Protein AF-A0A529HPN8-F1 (afdb_monomer_lite)

Foldseek 3Di:
DDDPPPPPPPDWDQPVVLVVLLVVLVVQLVCLVPPVCVPPVPVSVVSVVVSLVSLVVSLVVLLVPPRTVDNVVSLVSNQPNPNDPDGSVVVSVLVVVLVVDPCNPDPVPRD

Secondary structure (DSSP, 8-state):
---------------HHHHHHHHHHHHHHHHIIIIITTT-HHHHHHHHHHHHHHHHHHHHHHHTT-SSS-HHHHHHTSSS-SS-SS-HHHHHHHHHHHHH-TTTT-TTT--

pLDDT: mean 87.03, std 14.33, range [44.53, 98.31]

Structure (mmCIF, N/CA/C/O backbone):
data_AF-A0A529HPN8-F1
#
_entry.id   AF-A0A529HPN8-F1
#
loop_
_atom_site.group_PDB
_atom_site.id
_atom_site.type_symbol
_atom_site.label_atom_id
_atom_site.label_alt_id
_atom_site.label_comp_id
_atom_site.label_asym_id
_atom_site.label_entity_id
_atom_site.label_seq_id
_atom_site.pdbx_PDB_ins_code
_atom_site.Cartn_x
_atom_site.Cartn_y
_atom_site.Cartn_z
_atom_site.occupancy
_atom_site.B_iso_or_equiv
_atom_site.auth_seq_id
_atom_site.auth_comp_id
_atom_site.auth_asym_id
_atom_site.auth_atom_id
_atom_site.pdbx_PDB_model_num
ATOM 1 N N . MET A 1 1 ? -23.076 12.132 44.181 1.00 44.53 1 MET A N 1
ATOM 2 C CA . MET A 1 1 ? -21.812 12.422 43.468 1.00 44.53 1 MET A CA 1
ATOM 3 C C . MET A 1 1 ? -21.982 12.032 42.007 1.00 44.53 1 MET A C 1
ATOM 5 O O . MET A 1 1 ? -21.733 10.896 41.633 1.00 44.53 1 MET A O 1
ATOM 9 N N . THR A 1 2 ? -22.515 12.941 41.196 1.00 49.94 2 THR A N 1
ATOM 10 C CA . THR A 1 2 ? -22.817 12.700 39.779 1.00 49.94 2 THR A CA 1
ATOM 11 C C . THR A 1 2 ? -21.567 13.034 38.971 1.00 49.94 2 THR A C 1
ATOM 13 O O . THR A 1 2 ? -21.231 14.201 38.789 1.00 49.94 2 THR A O 1
ATOM 16 N N . GLY A 1 3 ? -20.821 12.010 38.556 1.00 49.12 3 GLY A N 1
ATOM 17 C CA . GLY A 1 3 ? -19.632 12.186 37.728 1.00 49.12 3 GLY A CA 1
ATOM 18 C C . GLY A 1 3 ? -20.015 12.755 36.366 1.00 49.12 3 GLY A C 1
ATOM 19 O O . GLY A 1 3 ? -20.686 12.091 35.575 1.00 49.12 3 GLY A O 1
ATOM 20 N N . ILE A 1 4 ? -19.588 13.985 36.085 1.00 58.78 4 ILE A N 1
ATOM 21 C CA . ILE A 1 4 ? -19.664 14.585 34.754 1.00 58.78 4 ILE A CA 1
ATOM 22 C C . ILE A 1 4 ? -18.819 13.708 33.821 1.00 58.78 4 ILE A C 1
ATOM 24 O O . ILE A 1 4 ? -17.590 13.784 33.820 1.00 58.78 4 ILE A O 1
ATOM 28 N N . ARG A 1 5 ? -19.467 12.854 33.015 1.00 56.25 5 ARG A N 1
ATOM 29 C CA . ARG A 1 5 ? -18.820 12.226 31.858 1.00 56.25 5 ARG A CA 1
ATOM 30 C C . ARG A 1 5 ? -18.446 13.350 30.897 1.00 56.25 5 ARG A C 1
ATOM 32 O O . ARG A 1 5 ? -19.291 13.823 30.140 1.00 56.25 5 ARG A O 1
ATOM 39 N N . LYS A 1 6 ? -17.178 13.770 30.914 1.00 51.88 6 LYS A N 1
ATOM 40 C CA . LYS A 1 6 ? -16.600 14.566 29.829 1.00 51.88 6 LYS A CA 1
ATOM 41 C C . LYS A 1 6 ? -16.673 13.719 28.560 1.00 51.88 6 LYS A C 1
ATOM 43 O O . LYS A 1 6 ? -15.813 12.874 28.319 1.00 51.88 6 LYS A O 1
ATOM 48 N N . ARG A 1 7 ? -17.721 13.914 27.754 1.00 56.31 7 ARG A N 1
ATOM 49 C CA . ARG A 1 7 ? -17.697 13.497 26.352 1.00 56.31 7 ARG A CA 1
ATOM 50 C C . ARG A 1 7 ? -16.556 14.283 25.721 1.00 56.31 7 ARG A C 1
ATOM 52 O O . ARG A 1 7 ? -16.680 15.489 25.545 1.00 56.31 7 ARG A O 1
ATOM 59 N N . HIS A 1 8 ? -15.435 13.622 25.448 1.00 53.62 8 HIS A N 1
ATOM 60 C CA . HIS A 1 8 ? -14.437 14.200 24.564 1.00 53.62 8 HIS A CA 1
ATOM 61 C C . HIS A 1 8 ? -15.140 14.437 23.227 1.00 53.62 8 HIS A C 1
ATOM 63 O O . HIS A 1 8 ? -15.518 13.483 22.545 1.00 53.62 8 HIS A O 1
ATOM 69 N N . SER A 1 9 ? -15.382 15.705 22.893 1.00 54.16 9 SER A N 1
ATOM 70 C CA . SER A 1 9 ? -15.733 16.126 21.542 1.00 54.16 9 SER A CA 1
ATOM 71 C C . SER A 1 9 ? -14.506 15.867 20.684 1.00 54.16 9 SER A C 1
ATOM 73 O O . SER A 1 9 ? -13.636 16.717 20.513 1.00 54.16 9 SER A O 1
ATOM 75 N N . SER A 1 10 ? -14.367 14.630 20.242 1.00 59.47 10 SER A N 1
ATOM 76 C CA . SER A 1 10 ? -13.253 14.222 19.427 1.00 59.47 10 SER A CA 1
ATOM 77 C C . SER A 1 10 ? -13.573 14.695 18.014 1.00 59.47 10 SER A C 1
ATOM 79 O O . SER A 1 10 ? -14.265 14.010 17.259 1.00 59.47 10 SER A O 1
ATOM 81 N N . THR A 1 11 ? -13.125 15.902 17.671 1.00 58.78 11 THR A N 1
ATOM 82 C CA . THR A 1 11 ? -13.124 16.402 16.294 1.00 58.78 11 THR A CA 1
ATOM 83 C C . THR A 1 11 ? -12.603 15.277 15.393 1.00 58.78 11 THR A C 1
ATOM 85 O O . THR A 1 11 ? -11.584 14.668 15.735 1.00 58.78 11 THR A O 1
ATOM 88 N N . PRO A 1 12 ? -13.309 14.891 14.318 1.00 56.22 12 PRO A N 1
ATOM 89 C CA . PRO A 1 12 ? -12.790 13.905 13.385 1.00 56.22 12 PRO A CA 1
ATOM 90 C C . PRO A 1 12 ? -11.619 14.550 12.641 1.00 56.22 12 PRO A C 1
ATOM 92 O O . PRO A 1 12 ? -11.812 15.263 11.662 1.00 56.22 12 PRO A O 1
ATOM 95 N N . ALA A 1 13 ? -10.404 14.361 13.149 1.00 82.00 13 ALA A N 1
ATOM 96 C CA . ALA A 1 13 ? -9.205 14.703 12.409 1.00 82.00 13 ALA A CA 1
ATOM 97 C C . ALA A 1 13 ? -8.963 13.569 11.414 1.00 82.00 13 ALA A C 1
ATOM 99 O O . ALA A 1 13 ? -8.737 12.430 11.813 1.00 82.00 13 ALA A O 1
ATOM 100 N N . VAL A 1 14 ? -9.098 13.872 10.125 1.00 92.44 14 VAL A N 1
ATOM 101 C CA . VAL A 1 14 ? -8.599 12.992 9.068 1.00 92.44 14 VAL A CA 1
ATOM 102 C C . VAL A 1 14 ? -7.083 12.972 9.176 1.00 92.44 14 VAL A C 1
ATOM 104 O O . VAL A 1 14 ? -6.446 14.026 9.254 1.00 92.44 14 VAL A O 1
ATOM 107 N N . GLU A 1 15 ? -6.502 11.783 9.154 1.00 94.31 15 GLU A N 1
ATOM 108 C CA . GLU A 1 15 ? -5.054 11.629 9.171 1.00 94.31 15 GLU A CA 1
ATOM 109 C C . GLU A 1 15 ? -4.484 11.814 7.768 1.00 94.31 15 GLU A C 1
ATOM 111 O O . GLU A 1 15 ? -4.298 10.879 6.987 1.00 94.31 15 GLU A O 1
ATOM 116 N N . TRP A 1 16 ? -4.220 13.078 7.447 1.00 95.25 16 TRP A N 1
ATOM 117 C CA . TRP A 1 16 ? -3.658 13.501 6.170 1.00 95.25 16 TRP A CA 1
ATOM 118 C C . TRP A 1 16 ? -2.366 12.786 5.752 1.00 95.25 16 TRP A C 1
ATOM 120 O O . TRP A 1 16 ? -2.237 12.536 4.555 1.00 95.25 16 TRP A O 1
ATOM 130 N N . PRO A 1 17 ? -1.432 12.406 6.653 1.00 94.88 17 PRO A N 1
ATOM 131 C CA . PRO A 1 17 ? -0.263 11.625 6.251 1.00 94.88 17 PRO A CA 1
ATOM 132 C C . PRO A 1 17 ? -0.650 10.328 5.534 1.00 94.88 17 PRO A C 1
ATOM 134 O O . PRO A 1 17 ? -0.207 10.099 4.414 1.00 94.88 17 PRO A O 1
ATOM 137 N N . THR A 1 18 ? -1.552 9.534 6.110 1.00 95.69 18 THR A N 1
ATOM 138 C CA . THR A 1 18 ? -2.024 8.270 5.525 1.00 95.69 18 THR A CA 1
ATOM 139 C C . THR A 1 18 ? -2.756 8.497 4.202 1.00 95.69 18 THR A C 1
ATOM 141 O O . THR A 1 18 ? -2.562 7.743 3.246 1.00 95.69 18 THR A O 1
ATOM 144 N N . VAL A 1 19 ? -3.530 9.583 4.094 1.00 96.94 19 VAL A N 1
ATOM 145 C CA . VAL A 1 19 ? -4.161 9.993 2.827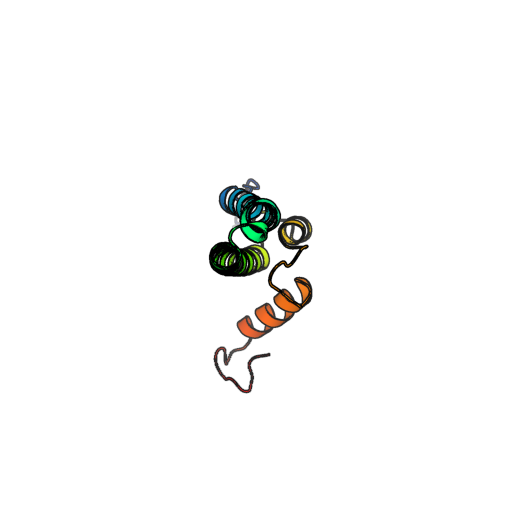 1.00 96.94 19 VAL A CA 1
ATOM 146 C C . VAL A 1 19 ? -3.103 10.272 1.756 1.00 96.94 19 VAL A C 1
ATOM 148 O O . VAL A 1 19 ? -3.166 9.701 0.667 1.00 96.94 19 VAL A O 1
ATOM 151 N N . PHE A 1 20 ? -2.109 11.111 2.055 1.00 97.81 20 PHE A N 1
ATOM 152 C CA . PHE A 1 20 ? -1.069 11.475 1.094 1.00 97.81 20 PHE A CA 1
ATOM 153 C C . PHE A 1 20 ? -0.166 10.300 0.729 1.00 97.81 20 PHE A C 1
ATOM 155 O O . PHE A 1 20 ? 0.138 10.136 -0.451 1.00 97.81 20 PHE A O 1
ATOM 162 N N . LEU A 1 21 ? 0.219 9.457 1.692 1.00 97.50 21 LEU A N 1
ATOM 163 C CA . LEU A 1 21 ? 1.001 8.253 1.411 1.00 97.50 21 LEU A CA 1
ATOM 164 C C . LEU A 1 21 ? 0.222 7.282 0.522 1.00 97.50 21 LEU A C 1
ATOM 166 O O . LEU A 1 21 ? 0.815 6.691 -0.376 1.00 97.50 21 LEU A O 1
ATOM 170 N N . THR A 1 22 ? -1.093 7.151 0.713 1.00 97.06 22 THR A N 1
ATOM 171 C CA . THR A 1 22 ? -1.920 6.299 -0.152 1.00 97.06 22 THR A CA 1
ATOM 172 C C . THR A 1 22 ? -1.964 6.833 -1.581 1.00 97.06 22 THR A C 1
ATOM 174 O O . THR A 1 22 ? -1.707 6.089 -2.528 1.00 97.06 22 THR A O 1
ATOM 177 N N . LEU A 1 23 ? -2.231 8.133 -1.752 1.00 97.69 23 LEU A N 1
ATOM 178 C CA . LEU A 1 23 ? -2.235 8.768 -3.073 1.00 97.69 23 LEU A CA 1
ATOM 179 C C . LEU A 1 23 ? -0.868 8.656 -3.756 1.00 97.69 23 LEU A C 1
ATOM 181 O O . LEU A 1 23 ? -0.793 8.320 -4.937 1.00 97.69 23 LEU A O 1
ATOM 185 N N . PHE A 1 24 ? 0.210 8.888 -3.006 1.00 98.31 24 PHE A N 1
ATOM 186 C CA . PHE A 1 24 ? 1.574 8.715 -3.488 1.00 98.31 24 PHE A CA 1
ATOM 187 C C . PHE A 1 24 ? 1.849 7.266 -3.898 1.00 98.31 24 PHE A C 1
ATOM 189 O O . PHE A 1 24 ? 2.399 7.047 -4.969 1.00 98.31 24 PHE A O 1
ATOM 196 N N . CYS A 1 25 ? 1.438 6.279 -3.100 1.00 97.94 25 CYS A N 1
ATOM 197 C CA . CYS A 1 25 ? 1.648 4.861 -3.385 1.00 97.94 25 CYS A CA 1
ATOM 198 C C . CYS A 1 25 ? 0.994 4.444 -4.712 1.00 97.94 25 CYS A C 1
ATOM 200 O O . CYS A 1 25 ? 1.675 3.911 -5.589 1.00 97.94 25 CYS A O 1
ATOM 202 N N . TYR A 1 26 ? -0.292 4.757 -4.910 1.00 97.88 26 TYR A N 1
ATOM 203 C CA . TYR A 1 26 ? -0.988 4.445 -6.166 1.00 97.88 26 TYR A CA 1
ATOM 204 C C . TYR A 1 26 ? -0.458 5.260 -7.349 1.00 97.88 26 TYR A C 1
ATOM 206 O O . TYR A 1 26 ? -0.312 4.725 -8.448 1.00 97.88 26 TYR A O 1
ATOM 214 N N . GLY A 1 27 ? -0.139 6.540 -7.136 1.00 98.06 27 GLY A N 1
ATOM 215 C CA . GLY A 1 27 ? 0.446 7.394 -8.167 1.00 98.06 27 GLY A CA 1
ATOM 216 C C . GLY A 1 27 ? 1.817 6.895 -8.623 1.00 98.06 27 GLY A C 1
ATOM 217 O O . GLY A 1 27 ? 2.064 6.784 -9.822 1.00 98.06 27 GLY A O 1
ATOM 218 N N . ALA A 1 28 ? 2.684 6.530 -7.677 1.00 98.12 28 ALA A N 1
ATOM 219 C CA . ALA A 1 28 ? 3.990 5.946 -7.946 1.00 98.12 28 ALA A CA 1
ATOM 220 C C . ALA A 1 28 ? 3.853 4.598 -8.658 1.00 98.12 28 ALA A C 1
ATOM 222 O O . ALA A 1 28 ? 4.549 4.369 -9.639 1.00 98.12 28 ALA A O 1
ATOM 223 N N . TRP A 1 29 ? 2.917 3.741 -8.238 1.00 98.00 29 TRP A N 1
ATOM 224 C CA . TRP A 1 29 ? 2.646 2.473 -8.915 1.00 98.00 29 TRP A CA 1
ATOM 225 C C . TRP A 1 29 ? 2.266 2.667 -10.389 1.00 98.00 29 TRP A C 1
ATOM 227 O O . TRP A 1 29 ? 2.884 2.062 -11.268 1.00 98.00 29 TRP A O 1
ATOM 237 N N . LEU A 1 30 ? 1.303 3.554 -10.669 1.00 98.00 30 LEU A N 1
ATOM 238 C CA . LEU A 1 30 ? 0.888 3.879 -12.036 1.00 98.00 30 LEU A CA 1
ATOM 239 C C . LEU A 1 30 ? 2.053 4.469 -12.840 1.00 98.00 30 LEU A C 1
ATOM 241 O O . LEU A 1 30 ? 2.324 4.021 -13.952 1.00 98.00 30 LEU A O 1
ATOM 245 N N . ALA A 1 31 ? 2.780 5.437 -12.278 1.00 98.31 31 ALA A N 1
ATOM 246 C CA . ALA A 1 31 ? 3.917 6.062 -12.946 1.00 98.31 31 ALA A CA 1
ATOM 247 C C . ALA A 1 31 ? 5.030 5.049 -13.253 1.00 98.31 31 ALA A C 1
ATOM 249 O O . ALA A 1 31 ? 5.555 5.029 -14.363 1.00 98.31 31 ALA A O 1
ATOM 250 N N . THR A 1 32 ? 5.366 4.165 -12.313 1.00 98.25 32 THR A N 1
ATOM 251 C CA . THR A 1 32 ? 6.359 3.110 -12.532 1.00 98.25 32 THR A CA 1
ATOM 252 C C . THR A 1 32 ? 5.901 2.135 -13.617 1.00 98.25 32 THR A C 1
ATOM 254 O O . THR A 1 32 ? 6.686 1.819 -14.510 1.00 98.25 32 THR A O 1
ATOM 257 N N . GLY A 1 33 ? 4.638 1.701 -13.593 1.00 97.12 33 GLY A N 1
ATOM 258 C CA . GLY A 1 33 ? 4.087 0.776 -14.586 1.00 97.12 33 GLY A CA 1
ATOM 259 C C . GLY A 1 33 ? 3.994 1.359 -15.999 1.00 97.12 33 GLY A C 1
ATOM 260 O O . GLY A 1 33 ? 4.296 0.666 -16.964 1.00 97.12 33 GLY A O 1
ATOM 261 N N . PHE A 1 34 ? 3.618 2.631 -16.143 1.00 98.12 34 PHE A N 1
ATOM 262 C CA . PHE A 1 34 ? 3.429 3.243 -17.463 1.00 98.12 34 PHE A CA 1
ATOM 263 C C . PHE A 1 34 ? 4.676 3.933 -18.016 1.00 98.12 34 PHE A C 1
ATOM 265 O O . PHE A 1 34 ? 4.889 3.911 -19.225 1.00 98.12 34 PHE A O 1
ATOM 272 N N . LEU A 1 35 ? 5.492 4.554 -17.162 1.00 98.06 35 LEU A N 1
ATOM 273 C CA . LEU A 1 35 ? 6.619 5.382 -17.603 1.00 98.06 35 LEU A CA 1
ATOM 274 C C . LEU A 1 35 ? 7.956 4.649 -17.501 1.00 98.06 35 LEU A C 1
ATOM 276 O O . LEU A 1 35 ? 8.819 4.830 -18.356 1.00 98.06 35 LEU A O 1
ATOM 280 N N . LEU A 1 36 ? 8.145 3.835 -16.457 1.00 97.62 36 LEU A N 1
ATOM 281 C CA . LEU A 1 36 ? 9.446 3.229 -16.167 1.00 97.62 36 LEU A CA 1
ATOM 282 C C . LEU A 1 36 ? 9.570 1.811 -16.731 1.00 97.62 36 LEU A C 1
ATOM 284 O O . LEU A 1 36 ? 10.600 1.475 -17.309 1.00 97.62 36 LEU A O 1
ATOM 288 N N . TRP A 1 37 ? 8.519 0.998 -16.606 1.00 97.88 37 TRP A N 1
ATOM 289 C CA . TRP A 1 37 ? 8.508 -0.400 -17.046 1.00 97.88 37 TRP A CA 1
ATOM 290 C C . TRP A 1 37 ? 8.887 -0.616 -18.522 1.00 97.88 37 TRP A C 1
ATOM 292 O O . TRP A 1 37 ? 9.706 -1.503 -18.768 1.00 97.88 37 TRP A O 1
ATOM 302 N N . PRO A 1 38 ? 8.383 0.167 -19.506 1.00 98.00 38 PRO A N 1
ATOM 303 C CA . PRO A 1 38 ? 8.667 -0.106 -20.919 1.00 98.00 38 PRO A CA 1
ATOM 304 C C . PRO A 1 38 ? 10.147 0.034 -21.290 1.00 98.00 38 PRO A C 1
ATOM 306 O O . PRO A 1 38 ? 10.629 -0.673 -22.172 1.00 98.00 38 PRO A O 1
ATOM 309 N N . SER A 1 39 ? 10.861 0.940 -20.617 1.00 98.19 39 SER A N 1
ATOM 310 C CA . SER A 1 39 ? 12.234 1.319 -20.972 1.00 98.19 39 SER A CA 1
ATOM 311 C C . SER A 1 39 ? 13.279 0.791 -19.986 1.00 98.19 39 SER A C 1
ATOM 313 O O . SER A 1 39 ? 14.414 0.529 -20.373 1.00 98.19 39 SER A O 1
ATOM 315 N N . TYR A 1 40 ? 12.915 0.629 -18.711 1.00 98.00 40 TYR A N 1
ATOM 316 C CA . TYR A 1 40 ? 13.835 0.289 -17.623 1.00 98.00 40 TYR A CA 1
ATOM 317 C C . TYR A 1 40 ? 13.243 -0.789 -16.699 1.00 98.00 40 TYR A C 1
ATOM 319 O O . TYR A 1 40 ? 13.025 -0.535 -15.511 1.00 98.00 40 TYR A O 1
ATOM 327 N N . PRO A 1 41 ? 13.003 -2.014 -17.199 1.00 97.31 41 PRO A N 1
ATOM 328 C CA . PRO A 1 41 ? 12.269 -3.040 -16.459 1.00 97.31 41 PRO A CA 1
ATOM 329 C C . PRO A 1 41 ? 12.953 -3.459 -15.150 1.00 97.31 41 PRO A C 1
ATOM 331 O O . PRO A 1 41 ? 12.276 -3.655 -14.147 1.00 97.31 41 PRO A O 1
ATOM 334 N N . LEU A 1 42 ? 14.290 -3.532 -15.104 1.00 98.19 42 LEU A N 1
ATOM 335 C CA . LEU A 1 42 ? 15.006 -3.884 -13.868 1.00 98.19 42 LEU A CA 1
ATOM 336 C C . LEU A 1 42 ? 14.854 -2.812 -12.782 1.00 98.19 42 LEU A C 1
ATOM 338 O O . LEU A 1 42 ? 14.609 -3.134 -11.622 1.00 98.19 42 LEU A O 1
ATOM 342 N N . LEU A 1 43 ? 14.955 -1.534 -13.155 1.00 98.19 43 LEU A N 1
ATOM 343 C CA . LEU A 1 43 ? 14.749 -0.432 -12.217 1.00 98.19 43 LEU A CA 1
ATOM 344 C C . LEU A 1 43 ? 13.280 -0.347 -11.784 1.00 98.19 43 LEU A C 1
ATOM 346 O O . LEU A 1 43 ? 12.994 -0.126 -10.609 1.00 98.19 43 LEU A O 1
ATOM 350 N N . ALA A 1 44 ? 12.353 -0.580 -12.718 1.00 98.00 44 ALA A N 1
ATOM 351 C CA . ALA A 1 44 ? 10.930 -0.657 -12.427 1.00 98.00 44 ALA A CA 1
ATOM 352 C C . ALA A 1 44 ? 10.612 -1.779 -11.433 1.00 98.00 44 ALA A C 1
ATOM 354 O O . ALA A 1 44 ? 9.851 -1.541 -10.504 1.00 98.00 44 ALA A O 1
ATOM 355 N N . LEU A 1 45 ? 11.235 -2.957 -11.551 1.00 97.81 45 LEU A N 1
ATOM 356 C CA . LEU A 1 45 ? 11.065 -4.047 -10.584 1.00 97.81 45 LEU A CA 1
ATOM 357 C C . LEU A 1 45 ? 11.490 -3.645 -9.167 1.00 97.81 45 LEU A C 1
ATOM 359 O O . LEU A 1 45 ? 10.749 -3.896 -8.219 1.00 97.81 45 LEU A O 1
ATOM 363 N N . VAL A 1 46 ? 12.643 -2.987 -9.014 1.00 98.31 46 VAL A N 1
ATOM 364 C CA . VAL A 1 46 ? 13.109 -2.505 -7.701 1.00 98.31 46 VAL A CA 1
ATOM 365 C C . VAL A 1 46 ? 12.139 -1.472 -7.123 1.00 98.31 46 VAL A C 1
ATOM 367 O O . VAL A 1 46 ? 11.754 -1.569 -5.959 1.00 98.31 46 VAL A O 1
ATOM 370 N N . ALA A 1 47 ? 11.696 -0.510 -7.936 1.00 98.19 47 ALA A N 1
ATOM 371 C CA . ALA A 1 47 ? 10.725 0.494 -7.509 1.00 98.19 47 ALA A CA 1
ATOM 372 C C . ALA A 1 47 ? 9.382 -0.141 -7.108 1.00 98.19 47 ALA A C 1
ATOM 374 O O . ALA A 1 47 ? 8.842 0.183 -6.052 1.00 98.19 47 ALA A O 1
ATOM 375 N N . LEU A 1 48 ? 8.873 -1.089 -7.903 1.00 97.50 48 LEU A N 1
ATOM 376 C CA . LEU A 1 48 ? 7.643 -1.822 -7.606 1.00 97.50 48 LEU A CA 1
ATOM 377 C C . LEU A 1 48 ? 7.757 -2.606 -6.296 1.00 97.50 48 LEU A C 1
ATOM 379 O O . LEU A 1 48 ? 6.818 -2.572 -5.511 1.00 97.50 48 LEU A O 1
ATOM 383 N N . ALA A 1 49 ? 8.894 -3.245 -6.008 1.00 97.12 49 ALA A N 1
ATOM 384 C CA . ALA A 1 49 ? 9.096 -3.949 -4.740 1.00 97.12 49 ALA A CA 1
ATOM 385 C C . ALA A 1 49 ? 8.965 -3.010 -3.524 1.00 97.12 49 ALA A C 1
ATOM 387 O O . ALA A 1 49 ? 8.289 -3.347 -2.551 1.00 97.12 49 ALA A O 1
ATOM 388 N N . LEU A 1 50 ? 9.544 -1.807 -3.597 1.00 98.06 50 LEU A N 1
ATOM 389 C CA . LEU A 1 50 ? 9.415 -0.796 -2.540 1.00 98.06 50 LEU A CA 1
ATOM 390 C C . LEU A 1 50 ? 7.980 -0.264 -2.421 1.00 98.06 50 LEU A C 1
ATOM 392 O O . LEU A 1 50 ? 7.471 -0.095 -1.314 1.00 98.06 50 LEU A O 1
ATOM 396 N N . ILE A 1 51 ? 7.312 -0.031 -3.553 1.00 98.00 51 ILE A N 1
ATOM 397 C CA . ILE A 1 51 ? 5.911 0.404 -3.595 1.00 98.00 51 ILE A CA 1
ATOM 398 C C . ILE A 1 51 ? 4.998 -0.656 -2.971 1.00 98.00 51 ILE A C 1
ATOM 400 O O . ILE A 1 51 ? 4.108 -0.308 -2.202 1.00 98.00 51 ILE A O 1
ATOM 404 N N . LEU A 1 52 ? 5.236 -1.941 -3.247 1.00 96.44 52 LEU A N 1
ATOM 405 C CA . LEU A 1 52 ? 4.496 -3.048 -2.644 1.00 96.44 52 LEU A CA 1
ATOM 406 C C . LEU A 1 52 ? 4.729 -3.146 -1.135 1.00 96.44 52 LEU A C 1
ATOM 408 O O . LEU A 1 52 ? 3.775 -3.347 -0.386 1.00 96.44 52 LEU A O 1
ATOM 412 N N . ALA A 1 53 ? 5.967 -2.954 -0.673 1.00 96.44 53 ALA A N 1
ATOM 413 C CA . ALA A 1 53 ? 6.262 -2.893 0.756 1.00 96.44 53 ALA A CA 1
ATOM 414 C C . ALA A 1 53 ? 5.498 -1.741 1.434 1.00 96.44 53 ALA A C 1
ATOM 416 O O . ALA A 1 53 ? 4.849 -1.949 2.457 1.00 96.44 53 ALA A O 1
ATOM 417 N N . LEU A 1 54 ? 5.492 -0.551 0.822 1.00 96.75 54 LEU A N 1
ATOM 418 C CA . LEU A 1 54 ? 4.700 0.586 1.295 1.00 96.75 54 LEU A CA 1
ATOM 419 C C . LEU A 1 54 ? 3.193 0.276 1.297 1.00 96.75 54 LEU A C 1
ATOM 421 O O . LEU A 1 54 ? 2.501 0.604 2.259 1.00 96.75 54 LEU A O 1
ATOM 425 N N . GLN A 1 55 ? 2.685 -0.370 0.247 1.00 96.25 55 GLN A N 1
ATOM 426 C CA . GLN A 1 55 ? 1.276 -0.745 0.134 1.00 96.25 55 GLN A CA 1
ATOM 427 C C . GLN A 1 55 ? 0.867 -1.734 1.235 1.00 96.25 55 GLN A C 1
ATOM 429 O O . GLN A 1 55 ? -0.198 -1.572 1.826 1.00 96.25 55 GLN A O 1
ATOM 434 N N . SER A 1 56 ? 1.733 -2.692 1.578 1.00 93.75 56 SER A N 1
ATOM 435 C CA . SER A 1 56 ? 1.537 -3.608 2.710 1.00 93.75 56 SER A CA 1
ATOM 436 C C . SER A 1 56 ? 1.477 -2.867 4.053 1.00 93.75 56 SER A C 1
ATOM 438 O O . SER A 1 56 ? 0.574 -3.109 4.858 1.00 93.75 56 SER A O 1
ATOM 440 N N . SER A 1 57 ? 2.370 -1.897 4.275 1.00 94.94 57 SER A N 1
ATOM 441 C CA . SER A 1 57 ? 2.335 -1.050 5.476 1.00 94.94 57 SER A CA 1
ATOM 442 C C . SER A 1 57 ? 1.051 -0.222 5.564 1.00 94.94 57 SER A C 1
ATOM 444 O O . SER A 1 57 ? 0.440 -0.145 6.625 1.00 94.94 57 SER A O 1
ATOM 446 N N . LEU A 1 58 ? 0.586 0.348 4.447 1.00 95.75 58 LEU A N 1
ATOM 447 C CA . LEU A 1 58 ? -0.680 1.087 4.399 1.00 95.75 58 LEU A CA 1
ATOM 448 C C . LEU A 1 58 ? -1.891 0.184 4.663 1.00 95.75 58 LEU A C 1
ATOM 450 O O . LEU A 1 58 ? -2.845 0.616 5.304 1.00 95.75 58 LEU A O 1
ATOM 454 N N . MET A 1 59 ? -1.862 -1.077 4.220 1.00 94.62 59 MET A N 1
ATOM 455 C CA . MET A 1 59 ? -2.908 -2.047 4.560 1.00 94.62 59 MET A CA 1
ATOM 456 C C . MET A 1 59 ? -2.950 -2.342 6.061 1.00 94.62 59 MET A C 1
ATOM 458 O O . MET A 1 59 ? -4.046 -2.431 6.613 1.00 94.62 59 MET A O 1
ATOM 462 N N . HIS A 1 60 ? -1.795 -2.453 6.723 1.00 93.44 60 HIS A N 1
ATOM 463 C CA . HIS A 1 60 ? -1.713 -2.556 8.185 1.00 93.44 60 HIS A CA 1
ATOM 464 C C . HIS A 1 60 ? -2.284 -1.314 8.877 1.00 93.44 60 HIS A C 1
ATOM 466 O O . HIS A 1 60 ? -3.122 -1.419 9.768 1.00 93.44 60 HIS A O 1
ATOM 472 N N . GLU A 1 61 ? -1.899 -0.128 8.420 1.00 95.06 61 GLU A N 1
ATOM 473 C CA . GLU A 1 61 ? -2.386 1.136 8.973 1.00 95.06 61 GLU A CA 1
ATOM 474 C C . GLU A 1 61 ? -3.921 1.249 8.851 1.00 95.06 61 GLU A C 1
ATOM 476 O O . GLU A 1 61 ? -4.637 1.543 9.810 1.00 95.06 61 GLU A O 1
ATOM 481 N N . VAL A 1 62 ? -4.468 0.923 7.676 1.00 95.06 62 VAL A N 1
ATOM 482 C CA . VAL A 1 62 ? -5.917 0.928 7.425 1.00 95.06 62 VAL A CA 1
ATOM 483 C C . VAL A 1 62 ? -6.644 -0.148 8.230 1.00 95.06 62 VAL A C 1
ATOM 485 O O . VAL A 1 62 ? -7.775 0.068 8.686 1.00 95.06 62 VAL A O 1
ATOM 488 N N . LEU A 1 63 ? -6.006 -1.298 8.456 1.00 93.50 63 LEU A N 1
ATOM 489 C CA . LEU A 1 63 ? -6.531 -2.347 9.323 1.00 93.50 63 LEU A CA 1
ATOM 490 C C . LEU A 1 63 ? -6.785 -1.826 10.740 1.00 93.50 63 LEU A C 1
ATOM 492 O O . LEU A 1 63 ? -7.830 -2.158 11.311 1.00 93.50 63 LEU A O 1
ATOM 496 N N . HIS A 1 64 ? -5.897 -0.974 11.258 1.00 92.56 64 HIS A N 1
ATOM 497 C CA . HIS A 1 64 ? -6.025 -0.336 12.571 1.00 92.56 64 HIS A CA 1
ATOM 498 C C . HIS A 1 64 ? -7.072 0.786 12.629 1.00 92.56 64 HIS A C 1
ATOM 500 O O . HIS A 1 64 ? -7.393 1.273 13.711 1.00 92.56 64 HIS A O 1
ATOM 506 N N . GLY A 1 65 ? -7.701 1.129 11.502 1.00 93.06 65 GLY A N 1
ATOM 507 C CA . GLY A 1 65 ? -8.818 2.069 11.473 1.00 93.06 65 GLY A CA 1
ATOM 508 C C . GLY A 1 65 ? -8.429 3.495 11.097 1.00 93.06 65 GLY A C 1
ATOM 509 O O . GLY A 1 65 ? -9.183 4.412 11.405 1.00 93.06 65 GLY A O 1
ATOM 510 N N . HIS A 1 66 ? -7.326 3.678 10.378 1.00 95.12 66 HIS A N 1
ATOM 511 C CA . HIS A 1 66 ? -6.918 4.952 9.780 1.00 95.12 66 HIS A CA 1
ATOM 512 C C . HIS A 1 66 ? -7.348 5.033 8.301 1.00 95.12 66 HIS A C 1
ATOM 514 O O . HIS A 1 66 ? -7.577 3.990 7.685 1.00 95.12 66 HIS A O 1
ATOM 520 N N . PRO A 1 67 ? -7.491 6.227 7.686 1.00 96.12 67 PRO A N 1
ATOM 521 C CA . PRO A 1 67 ? -7.248 7.568 8.235 1.00 96.12 67 PRO A CA 1
ATOM 522 C C . PRO A 1 67 ? -8.469 8.234 8.889 1.00 96.12 67 PRO A C 1
ATOM 524 O O . PRO A 1 67 ? -8.387 9.383 9.326 1.00 96.12 67 PRO A O 1
ATOM 527 N N . THR A 1 68 ? -9.631 7.579 8.883 1.00 95.19 68 THR A N 1
ATOM 528 C CA . THR A 1 68 ? -10.894 8.134 9.392 1.00 95.19 68 THR A CA 1
ATOM 529 C C . THR A 1 68 ? -11.552 7.195 10.397 1.00 95.19 68 THR A C 1
ATOM 531 O O . THR A 1 68 ? -11.230 6.022 10.476 1.00 95.19 68 THR A O 1
ATOM 534 N N . ARG A 1 69 ? -12.576 7.647 11.125 1.00 91.62 69 ARG A N 1
ATOM 535 C CA . ARG A 1 69 ? -13.344 6.752 12.016 1.00 91.62 69 ARG A CA 1
ATOM 536 C C . ARG A 1 69 ? -14.249 5.755 11.295 1.00 91.62 69 ARG A C 1
ATOM 538 O O . ARG A 1 69 ? -14.806 4.869 11.938 1.00 91.62 69 ARG A O 1
ATOM 545 N N . ASN A 1 70 ? -14.474 5.935 9.995 1.00 93.88 70 ASN A N 1
ATOM 546 C CA . ASN A 1 70 ? -15.375 5.088 9.233 1.00 93.88 70 ASN A CA 1
ATOM 547 C C . ASN A 1 70 ? -14.578 3.983 8.536 1.00 93.88 70 ASN A C 1
ATOM 549 O O . ASN A 1 70 ? -13.895 4.228 7.543 1.00 93.88 70 ASN A O 1
ATOM 553 N N . ALA A 1 71 ? -14.730 2.753 9.025 1.00 92.44 71 ALA A N 1
ATOM 554 C CA . ALA A 1 71 ? -14.037 1.589 8.485 1.00 92.44 71 ALA A CA 1
ATOM 555 C C . ALA A 1 71 ? -14.296 1.356 6.985 1.00 92.44 71 ALA A C 1
ATOM 557 O O . ALA A 1 71 ? -13.387 0.918 6.289 1.00 92.44 71 ALA A O 1
ATOM 558 N N . ASN A 1 72 ? -15.488 1.690 6.472 1.00 94.31 72 ASN A N 1
ATOM 559 C CA . ASN A 1 72 ? -15.800 1.539 5.047 1.00 94.31 72 ASN A CA 1
ATOM 560 C C . ASN A 1 72 ? -15.063 2.575 4.189 1.00 94.31 72 ASN A C 1
ATOM 562 O O . ASN A 1 72 ? -14.619 2.256 3.091 1.00 94.31 72 ASN A O 1
ATOM 566 N N . ILE A 1 73 ? -14.923 3.810 4.690 1.00 94.75 73 ILE A N 1
ATOM 567 C CA . ILE A 1 73 ? -14.143 4.849 4.004 1.00 94.75 73 ILE A CA 1
ATOM 568 C C . ILE A 1 73 ? -12.673 4.444 3.990 1.00 94.75 73 ILE A C 1
ATOM 570 O O . ILE A 1 73 ? -12.041 4.510 2.946 1.00 94.75 73 ILE A O 1
ATOM 574 N N . ASN A 1 74 ? -12.148 3.977 5.121 1.00 95.50 74 ASN A N 1
ATOM 575 C CA . ASN A 1 74 ? -10.763 3.531 5.226 1.00 95.50 74 ASN A CA 1
ATOM 576 C C . ASN A 1 74 ? -10.469 2.3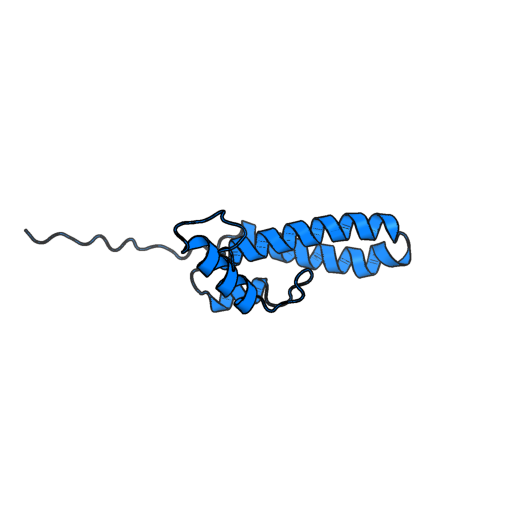53 4.293 1.00 95.50 74 ASN A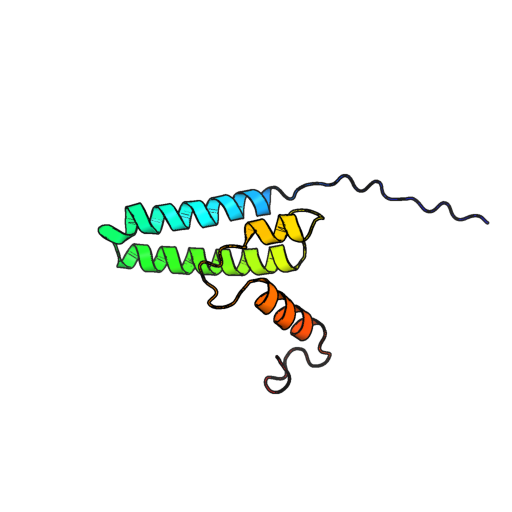 C 1
ATOM 578 O O . ASN A 1 74 ? -9.475 2.367 3.582 1.00 95.50 74 ASN A O 1
ATOM 582 N N . GLU A 1 75 ? -11.359 1.361 4.233 1.00 94.56 75 GLU A N 1
ATOM 583 C CA . GLU A 1 75 ? -11.219 0.219 3.326 1.00 94.56 75 GLU A CA 1
ATOM 584 C C . GLU A 1 75 ? -11.145 0.651 1.851 1.00 94.56 75 GLU A C 1
ATOM 586 O O . GLU A 1 75 ? -10.395 0.055 1.079 1.00 94.56 75 GLU A O 1
ATOM 591 N N . ALA A 1 76 ? -11.839 1.726 1.460 1.00 94.19 76 ALA A N 1
ATOM 592 C CA . ALA A 1 76 ? -11.755 2.260 0.101 1.00 94.19 76 ALA A CA 1
ATOM 593 C C . ALA A 1 76 ? -10.333 2.722 -0.279 1.00 94.19 76 ALA A C 1
ATOM 595 O O . ALA A 1 76 ? -9.985 2.670 -1.457 1.00 94.19 76 ALA A O 1
ATOM 596 N N . PHE A 1 77 ? -9.492 3.105 0.692 1.00 94.38 77 PHE A N 1
ATOM 597 C CA . PHE A 1 77 ? -8.088 3.460 0.447 1.00 94.38 77 PHE A CA 1
ATOM 598 C C . PHE A 1 77 ? -7.221 2.260 0.048 1.00 94.38 77 PHE A C 1
ATOM 600 O O . PHE A 1 77 ? -6.146 2.467 -0.492 1.00 94.38 77 PHE A O 1
ATOM 607 N N . VAL A 1 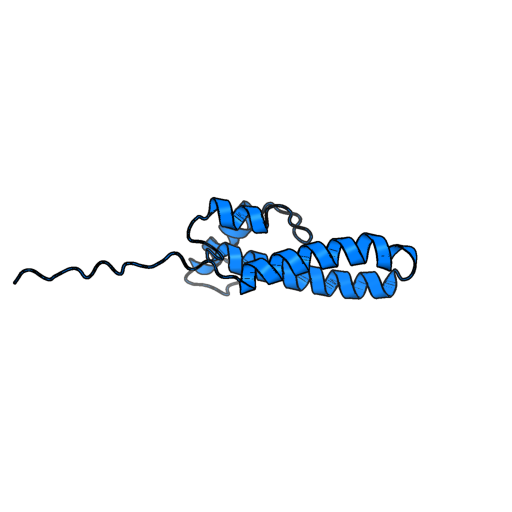78 ? -7.650 1.018 0.298 1.00 93.44 78 VAL A N 1
ATOM 608 C CA . VAL A 1 78 ? -6.847 -0.198 0.042 1.00 93.44 78 VAL A CA 1
ATOM 609 C C . VAL A 1 78 ? -7.625 -1.281 -0.708 1.00 93.44 78 VAL A C 1
ATOM 611 O O . VAL A 1 78 ? -7.198 -2.433 -0.773 1.00 93.44 78 VAL A O 1
ATOM 614 N N . ILE A 1 79 ? -8.771 -0.921 -1.294 1.00 87.94 79 ILE A N 1
ATOM 615 C CA . ILE A 1 79 ? -9.659 -1.855 -2.000 1.00 87.94 79 ILE A CA 1
ATOM 616 C C . ILE A 1 79 ? -9.002 -2.490 -3.228 1.00 87.94 79 ILE A C 1
ATOM 618 O O . ILE A 1 79 ? -9.392 -3.584 -3.632 1.00 87.94 79 ILE A O 1
ATOM 622 N N . LEU A 1 80 ? -8.007 -1.815 -3.808 1.00 89.38 80 LEU A N 1
ATOM 623 C CA . LEU A 1 80 ? -7.161 -2.346 -4.867 1.00 89.38 80 LEU A CA 1
ATOM 624 C C . LEU A 1 80 ? -5.841 -2.839 -4.251 1.00 89.38 80 LEU A C 1
ATOM 626 O O . LEU A 1 80 ? -4.898 -2.047 -4.137 1.00 89.38 80 LEU A O 1
ATOM 630 N N . PRO A 1 81 ? -5.754 -4.114 -3.827 1.00 83.62 81 PRO A N 1
ATOM 631 C CA . PRO A 1 81 ? -4.526 -4.678 -3.296 1.00 83.62 81 PRO A CA 1
ATOM 632 C C . PRO A 1 81 ? -3.552 -4.952 -4.440 1.00 83.62 81 PRO A C 1
ATOM 634 O O . PRO A 1 81 ? -3.637 -5.972 -5.114 1.00 83.62 81 PRO A O 1
ATOM 637 N N . ILE A 1 82 ? -2.612 -4.036 -4.665 1.00 87.56 82 ILE A N 1
ATOM 638 C CA . ILE A 1 82 ? -1.608 -4.201 -5.725 1.00 87.56 82 ILE A CA 1
ATOM 639 C C . ILE A 1 82 ? -0.664 -5.374 -5.399 1.00 87.56 82 ILE A C 1
ATOM 641 O O . ILE A 1 82 ? -0.223 -6.073 -6.308 1.00 87.56 82 ILE A O 1
ATOM 645 N N . GLY A 1 83 ? -0.358 -5.598 -4.114 1.00 78.81 83 GLY A N 1
ATOM 646 C CA . GLY A 1 83 ? 0.563 -6.648 -3.663 1.00 78.81 83 GLY A CA 1
ATOM 647 C C . GLY A 1 83 ? -0.079 -7.898 -3.076 1.00 78.81 83 GLY A C 1
ATOM 648 O O . GLY A 1 83 ? 0.611 -8.899 -2.899 1.00 78.81 83 GLY A O 1
ATOM 649 N N . LEU A 1 84 ? -1.372 -7.860 -2.745 1.00 72.56 84 LEU A N 1
ATOM 650 C CA . LEU A 1 84 ? -2.048 -8.983 -2.102 1.00 72.56 84 LEU A CA 1
ATOM 651 C C . LEU A 1 84 ? -2.866 -9.787 -3.109 1.00 72.56 84 LEU A C 1
ATOM 653 O O . LEU A 1 84 ? -3.732 -9.260 -3.798 1.00 72.56 84 LEU A O 1
ATOM 657 N N . VAL A 1 85 ? -2.650 -11.101 -3.106 1.00 79.06 85 VAL A N 1
ATOM 658 C CA . VAL A 1 85 ? -3.494 -12.050 -3.847 1.00 79.06 85 VAL A CA 1
ATOM 659 C C . VAL A 1 85 ? -4.889 -12.153 -3.210 1.00 79.06 85 VAL A C 1
ATOM 661 O O . VAL A 1 85 ? -5.869 -12.444 -3.894 1.00 79.06 85 VAL A O 1
ATOM 664 N N . TRP A 1 86 ? -5.003 -11.889 -1.901 1.00 81.31 86 TRP A N 1
ATOM 665 C CA . TRP A 1 86 ? -6.247 -12.033 -1.142 1.00 81.31 86 TRP A CA 1
ATOM 666 C C . TRP A 1 86 ? -6.974 -10.703 -0.892 1.00 81.31 86 TRP A C 1
ATOM 668 O O . TRP A 1 86 ? -6.326 -9.677 -0.681 1.00 81.31 86 TRP A O 1
ATOM 678 N N . PRO A 1 87 ? -8.322 -10.705 -0.815 1.00 87.94 87 PRO A N 1
ATOM 679 C CA . PRO A 1 87 ? -9.092 -9.509 -0.476 1.00 87.94 87 PRO A CA 1
ATOM 680 C C . PRO A 1 87 ? -8.696 -8.920 0.885 1.00 87.94 87 PRO A C 1
ATOM 682 O O . PRO A 1 87 ? -8.507 -9.665 1.851 1.00 87.94 87 PRO A O 1
ATOM 685 N N . PHE A 1 88 ? -8.685 -7.586 1.000 1.00 90.00 88 PHE A N 1
ATOM 686 C CA . PHE A 1 88 ? -8.330 -6.872 2.237 1.00 90.00 88 PHE A CA 1
ATOM 687 C C . PHE A 1 88 ? -9.083 -7.389 3.472 1.00 90.00 88 PHE A C 1
ATOM 689 O O . PHE A 1 88 ? -8.488 -7.588 4.527 1.00 90.00 88 PHE A O 1
ATOM 696 N N . ARG A 1 89 ? -10.382 -7.693 3.352 1.00 91.62 89 ARG A N 1
ATOM 697 C CA . ARG A 1 89 ? -11.173 -8.233 4.474 1.00 91.62 89 ARG A CA 1
ATOM 698 C C . ARG A 1 89 ? -10.660 -9.574 4.989 1.00 91.62 89 ARG A C 1
ATOM 700 O O . ARG A 1 89 ? -10.740 -9.824 6.189 1.00 91.62 89 ARG A O 1
ATOM 707 N N . ARG A 1 90 ? -10.142 -10.435 4.105 1.00 90.81 90 ARG A N 1
ATOM 708 C CA . ARG A 1 90 ? -9.555 -11.721 4.500 1.00 90.81 90 ARG A CA 1
ATOM 709 C C . ARG A 1 90 ? -8.245 -11.497 5.243 1.00 90.81 90 ARG A C 1
ATOM 711 O O . ARG A 1 90 ? -8.084 -12.064 6.317 1.00 90.81 90 ARG A O 1
ATOM 718 N N . PHE A 1 91 ? -7.380 -10.631 4.712 1.00 89.19 91 PHE A N 1
ATOM 719 C CA . PHE A 1 91 ? -6.162 -10.189 5.396 1.00 89.19 91 PHE A CA 1
ATOM 720 C C . PHE A 1 91 ? -6.480 -9.644 6.794 1.00 89.19 91 PHE A C 1
ATOM 722 O O . PHE A 1 91 ? -5.952 -10.139 7.785 1.00 89.19 91 PHE A O 1
ATOM 729 N N . LYS A 1 92 ? -7.445 -8.723 6.888 1.00 90.94 92 LYS A N 1
ATOM 730 C CA . LYS A 1 92 ? -7.900 -8.146 8.155 1.00 90.94 92 LYS A CA 1
ATOM 731 C C . LYS A 1 92 ? -8.387 -9.192 9.149 1.00 90.94 92 LYS A C 1
ATOM 733 O O . LYS A 1 92 ? -8.052 -9.115 10.325 1.00 90.94 92 LYS A O 1
ATOM 738 N N . ALA A 1 93 ? -9.177 -10.159 8.693 1.00 91.69 93 ALA A N 1
ATOM 739 C CA . ALA A 1 93 ? -9.700 -11.204 9.561 1.00 91.69 93 ALA A CA 1
ATOM 740 C C . ALA A 1 93 ? -8.596 -12.110 10.127 1.00 91.69 93 ALA A C 1
ATOM 742 O O . ALA A 1 93 ? -8.647 -12.424 11.310 1.00 91.69 93 ALA A O 1
ATOM 743 N N . ILE A 1 94 ? -7.621 -12.523 9.309 1.00 89.56 94 ILE A N 1
ATOM 744 C CA . ILE A 1 94 ? -6.504 -13.372 9.760 1.00 89.56 94 ILE A CA 1
ATOM 745 C C . ILE A 1 94 ? -5.612 -12.590 10.723 1.00 89.56 94 ILE A C 1
ATOM 747 O O . ILE A 1 94 ? -5.346 -13.046 11.826 1.00 89.56 94 ILE A O 1
ATOM 751 N N . HIS A 1 95 ? -5.247 -11.363 10.362 1.00 89.12 95 HIS A N 1
ATOM 752 C CA . HIS A 1 95 ? -4.365 -10.540 11.180 1.00 89.12 95 HIS A CA 1
ATOM 753 C C . HIS A 1 95 ? -4.978 -10.176 12.546 1.00 89.12 95 HIS A C 1
ATOM 755 O O . HIS A 1 95 ? -4.298 -10.206 13.568 1.00 89.12 95 HIS A O 1
ATOM 761 N N . LEU A 1 96 ? -6.285 -9.895 12.607 1.00 89.50 96 LEU A N 1
ATOM 762 C CA . LEU A 1 96 ? -6.963 -9.689 13.892 1.00 89.50 96 LEU A CA 1
ATOM 763 C C . LEU A 1 96 ? -7.045 -10.968 14.735 1.00 89.50 96 LEU A C 1
ATOM 765 O O . LEU A 1 96 ? -7.081 -10.866 15.956 1.00 89.50 96 LEU A O 1
ATOM 769 N N . ARG A 1 97 ? -7.091 -12.153 14.110 1.00 87.19 97 ARG A N 1
ATOM 770 C CA . ARG A 1 97 ? -7.032 -13.432 14.835 1.00 87.19 97 ARG A CA 1
ATOM 771 C C . ARG A 1 97 ? -5.645 -13.671 15.409 1.00 87.19 97 ARG A C 1
ATOM 773 O O . ARG A 1 97 ? -5.573 -13.997 16.582 1.00 87.19 97 ARG A O 1
ATOM 780 N N . HIS A 1 98 ? -4.596 -13.417 14.626 1.00 84.62 98 HIS A N 1
ATOM 781 C CA . HIS A 1 98 ? -3.212 -13.457 15.097 1.00 84.62 98 HIS A CA 1
ATOM 782 C C . HIS A 1 98 ? -3.039 -12.599 16.359 1.00 84.62 98 HIS A C 1
ATOM 784 O O . HIS A 1 98 ? -2.661 -13.105 17.404 1.00 84.62 98 HIS A O 1
ATOM 790 N N . HIS A 1 99 ? -3.445 -11.323 16.327 1.00 82.69 99 HIS A N 1
ATOM 791 C CA . HIS A 1 99 ? -3.343 -10.440 17.499 1.00 82.69 99 HIS A CA 1
ATOM 792 C C . HIS A 1 99 ? -4.247 -10.800 18.687 1.00 82.69 99 HIS A C 1
ATOM 794 O O . HIS A 1 99 ? -4.027 -10.286 19.784 1.00 82.69 99 HIS A O 1
ATOM 800 N N . ALA A 1 100 ? -5.282 -11.613 18.475 1.00 82.31 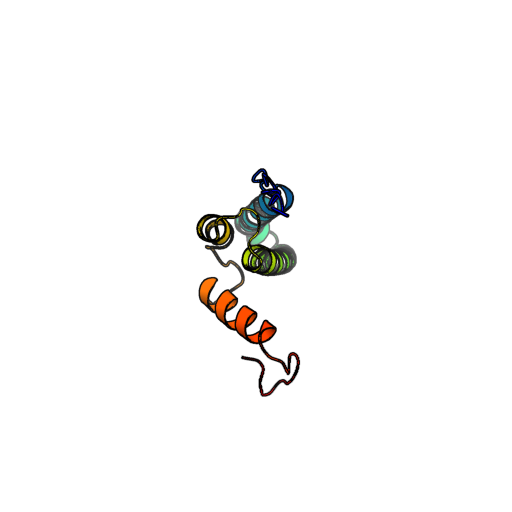100 ALA A N 1
ATOM 801 C CA . ALA A 1 100 ? -6.157 -12.096 19.538 1.00 82.31 100 ALA A CA 1
ATOM 802 C C . ALA A 1 100 ? -5.653 -13.404 20.172 1.00 82.31 100 ALA A C 1
ATOM 804 O O . ALA A 1 100 ? -6.246 -13.846 21.156 1.00 82.31 100 ALA A O 1
ATOM 805 N N . ASP A 1 101 ? -4.601 -14.015 19.622 1.00 76.31 101 ASP A N 1
ATOM 806 C CA . ASP A 1 101 ? -4.002 -15.233 20.152 1.00 76.31 101 ASP A CA 1
ATOM 807 C C . ASP A 1 101 ? -3.061 -14.921 21.329 1.00 76.31 101 ASP A C 1
ATOM 809 O O . ASP A 1 101 ? -2.212 -14.028 21.271 1.00 76.31 101 ASP A O 1
ATOM 813 N N . GLU A 1 102 ? -3.206 -15.675 22.419 1.00 71.25 102 GLU A N 1
ATOM 814 C CA . GLU A 1 102 ? -2.332 -15.598 23.592 1.00 71.25 102 GLU A CA 1
ATOM 815 C C . GLU A 1 102 ? -0.934 -16.181 23.302 1.00 71.25 102 GLU A C 1
ATOM 817 O O . GLU A 1 102 ? 0.033 -15.844 23.989 1.00 71.25 102 GLU A O 1
ATOM 822 N N . ARG A 1 103 ? -0.803 -17.020 22.263 1.00 69.38 103 ARG A N 1
ATOM 823 C CA . ARG A 1 103 ? 0.446 -17.642 21.791 1.00 69.38 103 ARG A CA 1
ATOM 824 C C . ARG A 1 103 ? 0.941 -16.988 20.499 1.00 69.38 103 ARG A C 1
ATOM 826 O O . ARG A 1 103 ? 1.258 -17.669 19.533 1.00 69.38 103 ARG A O 1
ATOM 833 N N . LEU A 1 104 ? 1.065 -15.660 20.530 1.00 60.44 104 LEU A N 1
ATOM 834 C CA . LEU A 1 104 ? 1.330 -14.726 19.416 1.00 60.44 104 LEU A CA 1
ATOM 835 C C . LEU A 1 104 ? 2.525 -15.046 18.473 1.00 60.44 104 LEU A C 1
ATOM 837 O O . LEU A 1 104 ? 2.781 -14.303 17.534 1.00 60.44 104 LEU A O 1
ATOM 841 N N . THR A 1 105 ? 3.298 -16.108 18.700 1.00 70.25 105 THR A N 1
ATOM 842 C CA . THR A 1 105 ? 4.466 -16.480 17.881 1.00 70.25 105 THR A CA 1
ATOM 843 C C . THR A 1 105 ? 4.652 -17.989 17.701 1.00 70.25 105 THR A C 1
ATOM 845 O O . THR A 1 105 ? 5.710 -18.410 17.228 1.00 70.25 105 THR A O 1
ATOM 848 N N . ASP A 1 106 ? 3.671 -18.814 18.080 1.00 77.56 106 ASP A N 1
ATOM 849 C CA . ASP A 1 106 ? 3.738 -20.258 17.851 1.00 77.56 106 ASP A CA 1
ATOM 850 C C . ASP A 1 106 ? 3.432 -20.567 16.371 1.00 77.56 106 ASP A C 1
ATOM 852 O O . ASP A 1 106 ? 2.296 -20.372 15.936 1.00 77.56 106 ASP A O 1
ATOM 856 N N . PRO A 1 107 ? 4.402 -21.054 15.569 1.00 72.81 107 PRO A N 1
ATOM 857 C CA . PRO A 1 107 ? 4.207 -21.256 14.131 1.00 72.81 107 PRO A CA 1
ATOM 858 C C . PRO A 1 107 ? 3.134 -22.295 13.785 1.00 72.81 107 PRO A C 1
ATOM 860 O O . PRO A 1 107 ? 2.749 -22.400 12.623 1.00 72.81 107 PRO A O 1
ATOM 863 N N . LEU A 1 108 ? 2.725 -23.119 14.756 1.00 76.94 108 LEU A N 1
ATOM 864 C CA . LEU A 1 108 ? 1.689 -24.135 14.574 1.00 76.94 108 LEU A CA 1
ATOM 865 C C . LEU A 1 108 ? 0.279 -23.611 14.880 1.00 76.94 108 LEU A C 1
ATOM 867 O O . LEU A 1 108 ? -0.679 -24.187 14.365 1.00 76.94 108 LEU A O 1
ATOM 871 N N . ASP A 1 109 ? 0.164 -22.543 15.674 1.00 68.56 109 ASP A N 1
ATOM 872 C CA . ASP A 1 109 ? -1.116 -21.971 16.114 1.00 68.56 109 ASP A CA 1
ATOM 873 C C . ASP A 1 109 ? -1.443 -20.627 15.414 1.00 68.56 109 ASP A C 1
ATOM 875 O O . ASP A 1 109 ? -2.597 -20.198 15.422 1.00 68.56 109 ASP A O 1
ATOM 879 N N . ASP A 1 110 ? -0.471 -20.000 14.736 1.00 68.31 110 ASP A N 1
ATOM 880 C CA . ASP A 1 110 ? -0.652 -18.762 13.958 1.00 68.31 110 ASP A CA 1
ATOM 881 C C . ASP A 1 110 ? -1.486 -18.990 12.659 1.00 68.31 110 ASP A C 1
ATOM 883 O O . ASP A 1 110 ? -1.092 -19.818 11.828 1.00 68.31 110 ASP A O 1
ATOM 887 N N . PRO A 1 111 ? -2.652 -1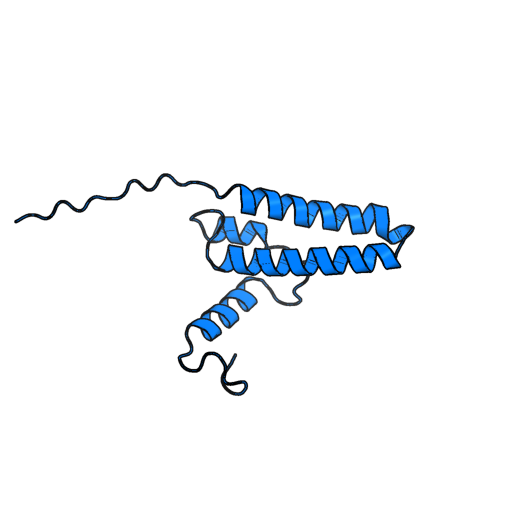8.322 12.476 1.00 64.81 111 PRO A N 1
ATOM 888 C CA . PRO A 1 111 ? -3.634 -18.596 11.406 1.00 64.81 111 PRO A CA 1
ATOM 889 C C . PRO A 1 111 ? -3.279 -18.209 9.956 1.00 64.81 111 PRO A C 1
ATOM 891 O O . PRO A 1 111 ? -2.430 -17.327 9.707 1.00 64.81 111 PRO A O 1
#

Radius of gyration: 18.56 Å; chains: 1; bounding box: 38×40×64 Å

Sequence (111 aa):
MTGIRKRHSSTPAVEWPTVFLTLFCYGAWLATGFLLWPSYPLLALVALALILALQSSLMHEVLHGHPTRNANINEAFVILPIGLVWPFRRFKAIHLRHHADERLTDPLDDP